Protein AF-A0A838DC98-F1 (afdb_monomer)

Sequence (142 aa):
VEAQLGERVFLIADERDRASELSFYLKEKRVEGPGHPPVYIVESQDILNQFSFWPRYDEFVPAPRNTAAQEGDVYTEEDGVNAFEGRTAMFIQANGKAEPARNIRAAFQSVEPFATIEVRRFGRVIRSYVVHVCKNYRTLPL

Solvent-accessible surface area (backbone atoms only — not comparable to full-atom values): 8731 Å² total; per-residue (Å²): 103,45,87,78,70,78,46,79,66,49,42,33,13,76,39,64,71,55,15,51,51,50,48,68,69,44,86,81,73,57,57,90,50,92,78,33,56,50,30,36,56,62,89,69,93,68,82,81,54,82,72,64,74,43,66,54,74,85,45,65,42,76,54,65,97,78,66,78,78,65,94,79,77,72,95,59,101,66,63,47,44,48,91,40,59,63,39,36,34,39,40,41,34,65,62,85,62,92,66,80,56,67,64,63,59,70,25,20,78,41,78,42,86,72,48,75,50,74,45,64,58,95,88,39,76,80,46,48,32,37,32,27,44,30,36,40,28,41,82,71,85,131

Structure (mmCIF, N/CA/C/O backbone):
data_AF-A0A838DC98-F1
#
_entry.id   AF-A0A838DC98-F1
#
loop_
_atom_site.group_PDB
_atom_site.id
_atom_site.type_symbol
_atom_site.l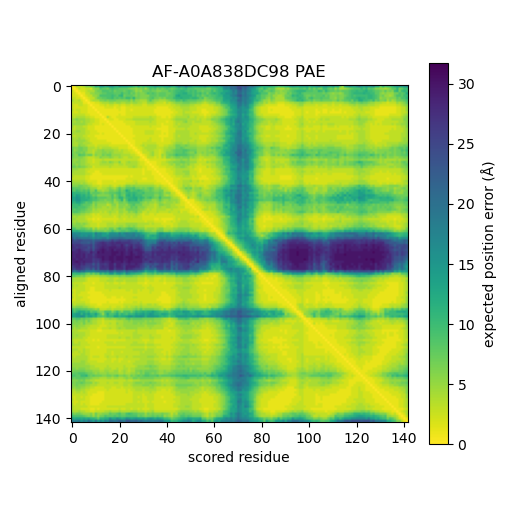abel_atom_id
_atom_site.label_alt_id
_atom_site.label_comp_id
_atom_site.label_asym_id
_atom_site.label_entity_id
_atom_site.label_seq_id
_atom_site.pdbx_PDB_ins_code
_atom_site.Cartn_x
_atom_site.Cartn_y
_atom_site.Cartn_z
_atom_site.occupancy
_atom_site.B_iso_or_equiv
_atom_site.auth_seq_id
_atom_site.auth_comp_id
_atom_site.auth_asym_id
_atom_site.auth_atom_id
_atom_site.pdbx_PDB_model_num
ATOM 1 N N . VAL A 1 1 ? -12.070 2.614 -6.920 1.00 71.69 1 VAL A N 1
ATOM 2 C CA . VAL A 1 1 ? -10.713 3.175 -7.094 1.00 71.69 1 VAL A CA 1
ATOM 3 C C . VAL A 1 1 ? -10.121 2.744 -8.418 1.00 71.69 1 VAL A C 1
ATOM 5 O O . VAL A 1 1 ? -10.097 3.573 -9.305 1.00 71.69 1 VAL A O 1
ATOM 8 N N . GLU A 1 2 ? -9.774 1.469 -8.622 1.00 81.75 2 GLU A N 1
ATOM 9 C CA . GLU A 1 2 ? -9.218 0.995 -9.910 1.00 81.75 2 GLU A CA 1
ATOM 10 C C . GLU A 1 2 ? -10.126 1.325 -11.107 1.00 81.75 2 GLU A C 1
ATOM 12 O O . GLU A 1 2 ? -9.666 1.882 -12.091 1.00 81.75 2 GLU A O 1
ATOM 17 N N . ALA A 1 3 ? -11.444 1.117 -10.992 1.00 80.00 3 ALA A N 1
ATOM 18 C CA . ALA A 1 3 ? -12.400 1.503 -12.041 1.00 80.00 3 ALA A CA 1
ATOM 19 C C . ALA A 1 3 ? -12.466 3.022 -12.316 1.00 80.00 3 ALA A C 1
ATOM 21 O O . ALA A 1 3 ? -12.883 3.426 -13.393 1.00 80.00 3 ALA A O 1
ATOM 22 N N . GLN A 1 4 ? -12.082 3.860 -11.345 1.00 79.62 4 GLN A N 1
ATOM 23 C CA . GLN A 1 4 ? -12.011 5.319 -11.504 1.00 79.62 4 GLN A CA 1
ATOM 24 C C . GLN A 1 4 ? -10.649 5.769 -12.048 1.00 79.62 4 GLN A C 1
ATOM 26 O O . GLN A 1 4 ? -10.591 6.758 -12.766 1.00 79.62 4 GLN A O 1
ATOM 31 N N . LEU A 1 5 ? -9.568 5.065 -11.697 1.00 80.06 5 LEU A N 1
ATOM 32 C CA . LEU A 1 5 ? -8.203 5.377 -12.128 1.00 80.06 5 LEU A CA 1
ATOM 33 C C . LEU A 1 5 ? -7.838 4.726 -13.472 1.00 80.06 5 LEU A C 1
ATOM 35 O O . LEU A 1 5 ? -6.919 5.184 -14.136 1.00 80.06 5 LEU A O 1
ATOM 39 N N . GLY A 1 6 ? -8.542 3.667 -13.881 1.00 83.81 6 GLY A N 1
ATOM 40 C CA . GLY A 1 6 ? -8.241 2.898 -15.093 1.00 83.81 6 GLY A CA 1
ATOM 41 C C . GLY A 1 6 ? -7.012 1.988 -14.975 1.00 83.81 6 GLY A C 1
ATOM 42 O O . GLY A 1 6 ? -6.648 1.332 -15.945 1.00 83.81 6 GLY A O 1
ATOM 43 N N . GLU A 1 7 ? -6.391 1.914 -13.798 1.00 87.00 7 GLU A N 1
ATOM 44 C CA . GLU A 1 7 ? -5.172 1.148 -13.538 1.00 87.00 7 GLU A CA 1
ATOM 45 C C . GLU A 1 7 ? -5.289 0.314 -12.258 1.00 87.00 7 GLU A C 1
ATOM 47 O O . GLU A 1 7 ? -6.135 0.567 -11.392 1.00 87.00 7 GLU A O 1
ATOM 52 N N . ARG A 1 8 ? -4.425 -0.700 -12.147 1.00 89.31 8 ARG A N 1
ATOM 53 C CA . ARG A 1 8 ? -4.318 -1.523 -10.940 1.00 89.31 8 ARG A CA 1
ATOM 54 C C . ARG A 1 8 ? -3.524 -0.799 -9.866 1.00 89.31 8 ARG A C 1
ATOM 56 O O . ARG A 1 8 ? -2.496 -0.198 -10.168 1.00 89.31 8 ARG A O 1
ATOM 63 N N . VAL A 1 9 ? -3.957 -0.943 -8.617 1.00 93.38 9 VAL A N 1
ATOM 64 C CA . VAL A 1 9 ? -3.268 -0.353 -7.462 1.00 93.38 9 VAL A CA 1
ATOM 65 C C . VAL A 1 9 ? -2.697 -1.431 -6.551 1.00 93.38 9 VAL A C 1
ATOM 67 O O . VAL A 1 9 ? -3.337 -2.456 -6.319 1.00 93.38 9 VAL A O 1
ATOM 70 N N . PHE A 1 10 ? -1.513 -1.181 -5.998 1.00 95.31 10 PHE A N 1
ATOM 71 C CA . PHE A 1 10 ? -0.951 -1.997 -4.918 1.00 95.31 10 PHE A CA 1
ATOM 72 C C . PHE A 1 10 ? -1.178 -1.324 -3.558 1.00 95.31 10 PHE A C 1
ATOM 74 O O . PHE A 1 10 ? -1.468 -0.129 -3.481 1.00 95.31 10 PHE A O 1
ATOM 81 N N . LEU A 1 11 ? -1.111 -2.091 -2.468 1.00 96.12 11 LEU A N 1
ATOM 82 C CA . LEU A 1 11 ? -1.489 -1.614 -1.134 1.00 96.12 11 LEU A CA 1
ATOM 83 C C . LEU A 1 11 ? -0.272 -1.483 -0.224 1.00 96.12 11 LEU A C 1
ATOM 85 O O . LEU A 1 11 ? 0.495 -2.431 -0.088 1.00 96.12 11 LEU A O 1
ATOM 89 N N . ILE A 1 12 ? -0.142 -0.347 0.459 1.00 96.19 12 ILE A N 1
ATOM 90 C CA . ILE A 1 12 ? 0.912 -0.099 1.449 1.00 96.19 12 ILE A CA 1
ATOM 91 C C . ILE A 1 12 ? 0.267 0.277 2.784 1.00 96.19 12 ILE A C 1
ATOM 93 O O . ILE A 1 12 ? -0.654 1.094 2.835 1.00 96.19 12 ILE A O 1
ATOM 97 N N . ALA A 1 13 ? 0.770 -0.274 3.884 1.00 94.81 13 ALA A N 1
ATOM 98 C CA . ALA A 1 13 ? 0.411 0.133 5.233 1.00 94.81 13 ALA A CA 1
ATOM 99 C C . ALA A 1 13 ? 1.599 0.783 5.957 1.00 94.81 13 ALA A C 1
ATOM 101 O O . ALA A 1 13 ? 2.731 0.325 5.854 1.00 94.81 13 ALA A O 1
ATOM 102 N N . ASP A 1 14 ? 1.317 1.826 6.742 1.00 92.69 14 ASP A N 1
ATOM 103 C CA . ASP A 1 14 ? 2.285 2.523 7.612 1.00 92.69 14 ASP A CA 1
ATOM 104 C C . ASP A 1 14 ? 3.065 1.645 8.612 1.00 92.69 14 ASP A C 1
ATOM 106 O O . ASP A 1 14 ? 4.084 2.104 9.117 1.00 92.69 14 ASP A O 1
ATOM 110 N N . GLU A 1 15 ? 2.605 0.424 8.913 1.00 89.81 15 GLU A N 1
ATOM 111 C CA . GLU A 1 15 ? 3.252 -0.467 9.877 1.00 89.81 15 GLU A CA 1
ATOM 112 C C . GLU A 1 15 ? 2.897 -1.938 9.629 1.00 89.81 15 GLU A C 1
ATOM 114 O O . GLU A 1 15 ? 1.868 -2.270 9.027 1.00 89.81 15 GLU A O 1
ATOM 119 N N . ARG A 1 16 ? 3.740 -2.830 10.161 1.00 89.62 16 ARG A N 1
ATOM 120 C CA . ARG A 1 16 ? 3.632 -4.289 10.020 1.00 89.62 16 ARG A CA 1
ATOM 121 C C . ARG A 1 16 ? 2.300 -4.850 10.502 1.00 89.62 16 ARG A C 1
ATOM 123 O O . ARG A 1 16 ? 1.699 -5.674 9.813 1.00 89.62 16 ARG A O 1
ATOM 130 N N . ASP A 1 17 ? 1.858 -4.450 11.691 1.00 90.38 17 ASP A N 1
ATOM 131 C CA . ASP A 1 17 ? 0.667 -5.036 12.310 1.00 90.38 17 ASP A CA 1
ATOM 132 C C . ASP A 1 17 ? -0.575 -4.715 11.480 1.00 90.38 17 ASP A C 1
ATOM 134 O O . ASP A 1 17 ? -1.418 -5.587 11.266 1.00 90.38 17 ASP A O 1
ATOM 138 N N . ARG A 1 18 ? -0.631 -3.510 10.900 1.00 91.44 18 ARG A N 1
ATOM 139 C CA . ARG A 1 18 ? -1.702 -3.140 9.980 1.00 91.44 18 ARG A CA 1
ATOM 140 C C . ARG A 1 18 ? -1.566 -3.804 8.614 1.00 91.44 18 ARG A C 1
ATOM 142 O O . ARG A 1 18 ? -2.580 -4.246 8.085 1.00 91.44 18 ARG A O 1
ATOM 149 N N . ALA A 1 19 ? -0.360 -3.932 8.056 1.00 92.62 19 ALA A N 1
ATOM 150 C CA . ALA A 1 19 ? -0.159 -4.711 6.830 1.00 92.62 19 ALA A CA 1
ATOM 151 C C . ALA A 1 19 ? -0.668 -6.152 7.006 1.00 92.62 19 ALA A C 1
ATOM 153 O O . ALA A 1 19 ? -1.398 -6.663 6.158 1.00 92.62 19 ALA A O 1
ATOM 154 N N . SER A 1 20 ? -0.360 -6.769 8.149 1.00 91.06 20 SER A N 1
ATOM 155 C CA . SER A 1 20 ? -0.793 -8.123 8.512 1.00 91.06 20 SER A CA 1
ATOM 156 C C . SER A 1 20 ? -2.307 -8.210 8.713 1.00 91.06 20 SER A C 1
ATOM 158 O O . SER A 1 20 ? -2.950 -9.091 8.145 1.00 91.06 20 SER A O 1
ATOM 160 N N . GLU A 1 21 ? -2.892 -7.282 9.478 1.00 91.88 21 GLU A N 1
ATOM 161 C CA . GLU A 1 21 ? -4.339 -7.196 9.716 1.00 91.88 21 GLU A CA 1
ATOM 162 C C . GLU A 1 21 ? -5.106 -7.059 8.395 1.00 91.88 21 GLU A C 1
ATOM 164 O O . GLU A 1 21 ? -6.004 -7.853 8.107 1.00 91.88 21 GLU A O 1
ATOM 169 N N . LEU A 1 22 ? -4.717 -6.096 7.556 1.00 92.50 22 LEU A N 1
ATOM 170 C CA . LEU A 1 22 ? -5.340 -5.873 6.255 1.00 92.50 22 LEU A CA 1
ATOM 171 C C . LEU A 1 22 ? -5.173 -7.103 5.359 1.00 92.50 22 LEU A C 1
ATOM 173 O O . LEU A 1 22 ? -6.163 -7.595 4.825 1.00 92.50 22 LEU A O 1
ATOM 177 N N . SER A 1 23 ? -3.962 -7.657 5.260 1.00 91.94 23 SER A N 1
ATOM 178 C CA . SER A 1 23 ? -3.681 -8.874 4.485 1.00 91.94 23 SER A CA 1
ATOM 179 C C . SER A 1 23 ? -4.514 -10.073 4.937 1.00 91.94 23 SER A C 1
ATOM 181 O O . SER A 1 23 ? -4.868 -10.929 4.124 1.00 91.94 23 SER A O 1
ATOM 183 N N . PHE A 1 24 ? -4.829 -10.173 6.230 1.00 91.25 24 PHE A N 1
ATOM 184 C CA . PHE A 1 24 ? -5.655 -11.247 6.767 1.00 91.25 24 PHE A CA 1
ATOM 185 C C . PHE A 1 24 ? -7.121 -11.095 6.344 1.00 91.25 24 PHE A C 1
ATOM 187 O O . PHE A 1 24 ? -7.687 -12.056 5.816 1.00 91.25 24 PHE A O 1
ATOM 194 N N . TYR A 1 25 ? -7.697 -9.901 6.527 1.00 90.56 25 TYR A N 1
ATOM 195 C CA . TYR A 1 25 ? -9.125 -9.627 6.314 1.00 90.56 25 TYR A CA 1
ATOM 196 C C . TYR A 1 25 ? -9.509 -9.222 4.883 1.00 90.56 25 TYR A C 1
ATOM 198 O O . TYR A 1 25 ? -10.700 -9.214 4.557 1.00 90.56 25 TYR A O 1
ATOM 206 N N . LEU A 1 26 ? -8.544 -8.898 4.017 1.00 89.75 26 LEU A N 1
ATOM 207 C CA . LEU A 1 26 ? -8.790 -8.654 2.596 1.00 89.75 26 LEU A CA 1
ATOM 208 C C . LEU A 1 26 ? -9.453 -9.888 1.970 1.00 89.75 26 LEU A C 1
ATOM 210 O O . LEU A 1 26 ? -8.870 -10.972 1.937 1.00 89.75 26 LEU A O 1
ATOM 214 N N . LYS A 1 27 ? -10.688 -9.715 1.482 1.00 86.75 27 LYS A N 1
ATOM 215 C CA . LYS A 1 27 ? -11.458 -10.789 0.832 1.00 86.75 27 LYS A CA 1
ATOM 216 C C . LYS A 1 27 ? -10.791 -11.241 -0.464 1.00 86.75 27 LYS A C 1
ATOM 218 O O . LYS A 1 27 ? -10.614 -12.431 -0.688 1.00 86.75 27 LYS A O 1
ATOM 223 N N . GLU A 1 28 ? -10.406 -10.276 -1.291 1.00 87.25 28 GLU A N 1
ATOM 224 C CA . GLU A 1 28 ? -9.702 -10.503 -2.551 1.00 87.25 28 GLU A CA 1
ATOM 225 C C . GLU A 1 28 ? -8.221 -10.185 -2.360 1.00 87.25 28 GLU A C 1
ATOM 227 O O . GLU A 1 28 ? -7.783 -9.050 -2.538 1.00 87.25 28 GLU A O 1
ATOM 232 N N . LYS A 1 29 ? -7.445 -11.192 -1.956 1.00 87.25 29 LYS A N 1
ATOM 233 C CA . LYS A 1 29 ? -5.994 -11.053 -1.803 1.00 87.25 29 LYS A CA 1
ATOM 234 C C . LYS A 1 29 ? -5.352 -11.134 -3.180 1.00 87.25 29 LYS A C 1
ATOM 236 O O . LYS A 1 29 ? -5.398 -12.182 -3.820 1.00 87.25 29 LYS A O 1
ATOM 241 N N . ARG A 1 30 ? -4.764 -10.032 -3.633 1.00 83.31 30 ARG A N 1
ATOM 242 C CA . ARG A 1 30 ? -3.971 -9.980 -4.864 1.00 83.31 30 ARG A CA 1
ATOM 243 C C . ARG A 1 30 ? -2.512 -9.816 -4.474 1.00 83.31 30 ARG A C 1
ATOM 245 O O . ARG A 1 30 ? -2.213 -8.991 -3.622 1.00 83.31 30 ARG A O 1
ATOM 252 N N . VAL A 1 31 ? -1.642 -10.630 -5.060 1.00 89.75 31 VAL A N 1
ATOM 253 C CA . VAL A 1 31 ? -0.192 -10.585 -4.844 1.00 89.75 31 VAL A CA 1
ATOM 254 C C . VAL A 1 31 ? 0.489 -10.303 -6.173 1.00 89.75 31 VAL A C 1
ATOM 256 O O . VAL A 1 31 ? 0.015 -10.746 -7.219 1.00 89.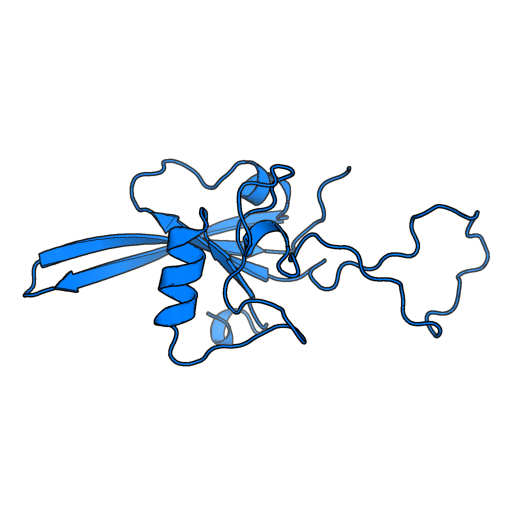75 31 VAL A O 1
ATOM 259 N N . GLU A 1 32 ? 1.586 -9.558 -6.128 1.00 89.62 32 GLU A N 1
ATOM 260 C CA . GLU A 1 32 ? 2.286 -9.071 -7.326 1.00 89.62 32 GLU A CA 1
ATOM 261 C C . GLU A 1 32 ? 3.284 -10.095 -7.888 1.00 89.62 32 GLU A C 1
ATOM 263 O O . GLU A 1 32 ? 3.809 -9.930 -8.984 1.00 89.62 32 GLU A O 1
ATOM 268 N N . GLY A 1 33 ? 3.499 -11.199 -7.170 1.00 87.12 33 GLY A N 1
ATOM 269 C CA . GLY A 1 33 ? 4.342 -12.307 -7.596 1.00 87.12 33 GLY A CA 1
ATOM 270 C C . GLY A 1 33 ? 4.500 -13.364 -6.499 1.00 87.12 33 GLY A C 1
ATOM 271 O O . GLY A 1 33 ? 3.934 -13.221 -5.409 1.00 87.12 33 GLY A O 1
ATOM 272 N N . PRO A 1 34 ? 5.265 -14.436 -6.761 1.00 86.25 34 PRO A N 1
ATOM 273 C CA . PRO A 1 34 ? 5.567 -15.457 -5.764 1.00 86.25 34 PRO A CA 1
ATOM 274 C C . PRO A 1 34 ? 6.200 -14.849 -4.506 1.00 86.25 34 PRO A C 1
ATOM 276 O O . PRO A 1 34 ? 7.169 -14.106 -4.590 1.00 86.25 34 PRO A O 1
ATOM 279 N N . GLY A 1 35 ? 5.644 -15.161 -3.335 1.00 88.00 35 GLY A N 1
ATOM 280 C CA . GLY A 1 35 ? 6.155 -14.676 -2.048 1.00 88.00 35 GLY A CA 1
ATOM 281 C C . GLY A 1 35 ? 5.788 -13.231 -1.692 1.00 88.00 35 GLY A C 1
ATOM 282 O O . GLY A 1 35 ? 5.927 -12.873 -0.524 1.00 88.00 35 GLY A O 1
ATOM 283 N N . HIS A 1 36 ? 5.279 -12.419 -2.628 1.00 91.94 36 HIS A N 1
ATOM 284 C CA . HIS A 1 36 ? 4.856 -11.052 -2.320 1.00 91.94 36 HIS A CA 1
ATOM 285 C C . HIS A 1 36 ? 3.639 -11.033 -1.384 1.00 91.94 36 HIS A C 1
ATOM 287 O O . HIS A 1 36 ? 2.714 -11.840 -1.543 1.00 91.94 36 HIS A O 1
ATOM 293 N N . PRO A 1 37 ? 3.585 -10.081 -0.441 1.00 92.50 37 PRO A N 1
ATOM 294 C CA . PRO A 1 37 ? 2.398 -9.879 0.367 1.00 92.50 37 PRO A CA 1
ATOM 295 C C . PRO A 1 37 ? 1.292 -9.159 -0.412 1.00 92.50 37 PRO A C 1
ATOM 297 O O . PRO A 1 37 ? 1.575 -8.401 -1.337 1.00 92.50 37 PRO A O 1
ATOM 300 N N . PRO A 1 38 ? 0.020 -9.322 -0.012 1.00 93.94 38 PRO A N 1
ATOM 301 C CA . PRO A 1 38 ? -1.072 -8.547 -0.594 1.00 93.94 38 PRO A CA 1
ATOM 302 C C . PRO A 1 38 ? -1.113 -7.096 -0.087 1.00 93.94 38 PRO A C 1
ATOM 304 O O . PRO A 1 38 ? -1.766 -6.250 -0.695 1.00 93.94 38 PRO A O 1
ATOM 307 N N . VAL A 1 39 ? -0.443 -6.804 1.035 1.00 94.62 39 VAL A N 1
ATOM 308 C CA . VAL A 1 39 ? -0.249 -5.450 1.567 1.00 94.62 39 VAL A CA 1
ATOM 309 C C . VAL A 1 39 ? 1.199 -5.306 2.016 1.00 94.62 39 VAL A C 1
ATOM 311 O O . VAL A 1 39 ? 1.654 -6.037 2.895 1.00 94.62 39 VAL A O 1
ATOM 314 N N . TYR A 1 40 ? 1.908 -4.352 1.426 1.00 94.19 40 TYR A N 1
ATOM 315 C CA . TYR A 1 40 ? 3.294 -4.045 1.748 1.00 94.19 40 TYR A CA 1
ATOM 316 C C . TYR A 1 40 ? 3.402 -3.159 2.992 1.00 94.19 40 TYR A C 1
ATOM 318 O O . TYR A 1 40 ? 2.459 -2.461 3.373 1.00 94.19 40 TYR A O 1
ATOM 326 N N . ILE A 1 41 ? 4.576 -3.165 3.614 1.00 92.19 41 ILE A N 1
ATOM 327 C CA . ILE A 1 41 ? 4.971 -2.182 4.629 1.00 92.19 41 ILE A CA 1
ATOM 328 C C . ILE A 1 41 ? 5.732 -1.044 3.958 1.00 92.19 41 ILE A C 1
ATOM 330 O O . ILE A 1 41 ? 6.346 -1.265 2.921 1.00 92.19 41 ILE A O 1
ATOM 334 N N . VAL A 1 42 ? 5.699 0.154 4.542 1.00 91.50 42 VAL A N 1
ATOM 335 C CA . VAL A 1 42 ? 6.523 1.284 4.078 1.00 91.50 42 VAL A CA 1
ATOM 336 C C . VAL A 1 42 ? 8.000 0.886 4.036 1.00 91.50 42 VAL A C 1
ATOM 338 O O . VAL A 1 42 ? 8.489 0.223 4.951 1.00 91.50 42 VAL A O 1
ATOM 341 N N . GLU A 1 43 ? 8.688 1.336 2.989 1.00 87.62 43 GLU A N 1
ATOM 342 C CA . GLU A 1 43 ? 10.136 1.235 2.819 1.00 87.62 43 GLU A CA 1
ATOM 343 C C . GLU A 1 43 ? 10.878 1.648 4.097 1.00 87.62 43 GLU A C 1
ATOM 345 O O . GLU A 1 43 ? 10.679 2.744 4.634 1.00 87.62 43 GLU A O 1
ATOM 350 N N . SER A 1 44 ? 11.734 0.748 4.578 1.00 81.56 44 SER A N 1
ATOM 351 C CA . SER A 1 44 ? 12.602 0.939 5.736 1.00 81.56 44 SER A CA 1
ATOM 352 C C . SER A 1 44 ? 13.881 0.125 5.559 1.00 81.56 44 SER A C 1
ATOM 354 O O . SER A 1 44 ? 13.835 -0.995 5.047 1.00 81.56 44 SER A O 1
ATOM 356 N N . GLN A 1 45 ? 15.003 0.679 6.021 1.00 75.94 45 GLN A N 1
ATOM 357 C CA . GLN A 1 45 ? 16.292 -0.016 6.090 1.00 75.94 45 GLN A CA 1
ATOM 358 C C . GLN A 1 45 ? 16.419 -0.890 7.351 1.00 75.94 45 GLN A C 1
ATOM 360 O O . GLN A 1 45 ? 17.324 -1.717 7.449 1.00 75.94 45 GLN A O 1
ATOM 365 N N . ASP A 1 46 ? 15.505 -0.742 8.314 1.00 79.38 46 ASP A N 1
ATOM 366 C CA . ASP A 1 46 ? 15.569 -1.471 9.576 1.00 79.38 46 ASP A CA 1
ATOM 367 C C . ASP A 1 46 ? 15.044 -2.909 9.431 1.00 79.38 46 ASP A C 1
ATOM 369 O O . ASP A 1 46 ? 13.872 -3.158 9.114 1.00 79.38 46 ASP A O 1
ATOM 373 N N . ILE A 1 47 ? 15.890 -3.885 9.768 1.00 79.12 47 ILE A N 1
ATOM 374 C CA . ILE A 1 47 ? 15.473 -5.282 9.935 1.00 79.12 47 ILE A CA 1
ATOM 375 C C . ILE A 1 47 ? 14.868 -5.434 11.331 1.00 79.12 47 ILE A C 1
ATOM 377 O O . ILE A 1 47 ? 15.564 -5.684 12.313 1.00 79.12 47 ILE A O 1
ATOM 381 N N . LEU A 1 48 ? 13.550 -5.269 11.428 1.00 77.81 48 LEU A N 1
ATOM 382 C CA . LEU A 1 48 ? 12.842 -5.300 12.710 1.00 77.81 48 LEU A CA 1
ATOM 383 C C . LEU A 1 48 ? 12.227 -6.667 13.024 1.00 77.81 48 LEU A C 1
ATOM 385 O O . LEU A 1 48 ? 11.934 -6.955 14.182 1.00 77.81 48 LEU A O 1
ATOM 389 N N . ASN A 1 49 ? 11.934 -7.486 12.008 1.00 74.12 49 ASN A N 1
ATOM 390 C CA . ASN A 1 49 ? 11.235 -8.767 12.163 1.00 74.12 49 ASN A CA 1
ATOM 391 C C . ASN A 1 49 ? 11.222 -9.576 10.850 1.00 74.12 49 ASN A C 1
ATOM 393 O O . ASN A 1 49 ? 11.726 -9.138 9.823 1.00 74.12 49 ASN A O 1
ATOM 397 N N . GLN A 1 50 ? 10.580 -10.749 10.874 1.00 75.38 50 GLN A N 1
ATOM 398 C CA . GLN A 1 50 ? 10.455 -11.651 9.722 1.00 75.38 50 GLN A CA 1
ATOM 399 C C . GLN A 1 50 ? 9.804 -11.034 8.466 1.00 75.38 50 GLN A C 1
ATOM 401 O O . GLN A 1 50 ? 10.030 -11.537 7.371 1.00 75.38 50 GLN A O 1
ATOM 406 N N . PHE A 1 51 ? 9.008 -9.966 8.601 1.00 73.62 51 PHE A N 1
ATOM 407 C CA . PHE A 1 51 ? 8.359 -9.302 7.464 1.00 73.62 51 PHE A CA 1
ATOM 408 C C . PHE A 1 51 ? 9.329 -8.398 6.697 1.00 73.62 51 PHE A C 1
ATOM 410 O O . PHE A 1 51 ? 9.070 -8.095 5.539 1.00 73.62 51 PHE A O 1
ATOM 417 N N . SER A 1 52 ? 10.464 -8.019 7.298 1.00 78.25 52 SER A N 1
ATOM 418 C CA . SER A 1 52 ? 11.542 -7.304 6.601 1.00 78.25 52 SER A CA 1
ATOM 419 C C . SER A 1 52 ? 12.174 -8.139 5.478 1.00 78.25 52 SER A C 1
ATOM 421 O O . SER A 1 52 ? 12.841 -7.582 4.618 1.00 78.25 52 SER A O 1
ATOM 423 N N . PHE A 1 53 ? 11.962 -9.461 5.477 1.00 82.00 53 PHE A N 1
ATOM 424 C CA . PHE A 1 53 ? 12.443 -10.379 4.438 1.00 82.00 53 PHE A CA 1
ATOM 425 C C . PHE A 1 53 ? 11.383 -10.716 3.387 1.00 82.00 53 PHE A C 1
ATOM 427 O O . PHE A 1 53 ? 11.623 -11.554 2.519 1.00 82.00 53 PHE A O 1
ATOM 434 N N . TRP A 1 54 ? 10.185 -10.136 3.485 1.00 84.44 54 TRP A N 1
ATOM 435 C CA . TRP A 1 54 ? 9.203 -10.278 2.420 1.00 84.44 54 TRP A CA 1
ATOM 436 C C . TRP A 1 54 ? 9.638 -9.466 1.199 1.00 84.44 54 TRP A C 1
ATOM 438 O O . TRP A 1 54 ? 10.239 -8.407 1.381 1.00 84.44 54 TRP A O 1
ATOM 448 N N . PRO A 1 55 ? 9.302 -9.924 -0.020 1.00 88.94 55 PRO A N 1
ATOM 449 C CA . PRO A 1 55 ? 9.480 -9.131 -1.228 1.00 88.94 55 PRO A CA 1
ATOM 450 C C . PRO A 1 55 ? 8.901 -7.725 -1.053 1.00 88.94 55 PRO A C 1
ATOM 452 O O . PRO A 1 55 ? 7.746 -7.571 -0.625 1.00 88.94 55 PRO A O 1
ATOM 455 N N . ARG A 1 56 ? 9.707 -6.704 -1.341 1.00 90.88 56 ARG A N 1
ATOM 456 C CA . ARG A 1 56 ? 9.378 -5.295 -1.077 1.00 90.88 56 ARG A CA 1
ATOM 457 C C . ARG A 1 56 ? 9.004 -4.574 -2.367 1.00 90.88 56 ARG A C 1
ATOM 459 O O . ARG A 1 56 ? 9.459 -4.939 -3.440 1.00 90.88 56 ARG A O 1
ATOM 466 N N . TYR A 1 57 ? 8.169 -3.541 -2.283 1.00 92.31 57 TYR A N 1
ATOM 467 C CA . TYR A 1 57 ? 7.823 -2.770 -3.485 1.00 92.31 57 TYR A CA 1
ATOM 468 C C . TYR A 1 57 ? 8.995 -1.899 -3.968 1.00 92.31 57 TYR A C 1
ATOM 470 O O . TYR A 1 57 ? 9.052 -1.536 -5.136 1.00 92.31 57 TYR A O 1
ATOM 478 N N . ASP A 1 58 ? 9.929 -1.560 -3.078 1.00 90.19 58 ASP A N 1
ATOM 479 C CA . ASP A 1 58 ? 11.129 -0.770 -3.362 1.00 90.19 58 ASP A CA 1
ATOM 480 C C . ASP A 1 58 ? 12.331 -1.645 -3.767 1.00 90.19 58 ASP A C 1
ATOM 482 O O . ASP A 1 58 ? 13.438 -1.144 -3.941 1.00 90.19 58 ASP A O 1
ATOM 486 N N . GLU A 1 59 ? 12.141 -2.959 -3.927 1.00 88.06 59 GLU A N 1
ATOM 487 C CA . GLU A 1 59 ? 13.216 -3.855 -4.346 1.00 88.06 59 GLU A CA 1
ATOM 488 C C . GLU A 1 59 ? 13.464 -3.806 -5.858 1.00 88.06 59 GLU A C 1
ATOM 490 O O . GLU A 1 59 ? 12.540 -3.756 -6.674 1.00 88.06 59 GLU A O 1
ATOM 495 N N . PHE A 1 60 ? 14.740 -3.855 -6.231 1.00 86.25 60 PHE A N 1
ATOM 496 C CA . PHE A 1 60 ? 15.168 -4.009 -7.613 1.00 86.25 60 PHE A CA 1
ATOM 497 C C . PHE A 1 60 ? 15.410 -5.490 -7.893 1.00 86.25 60 PHE A C 1
ATOM 499 O O . PHE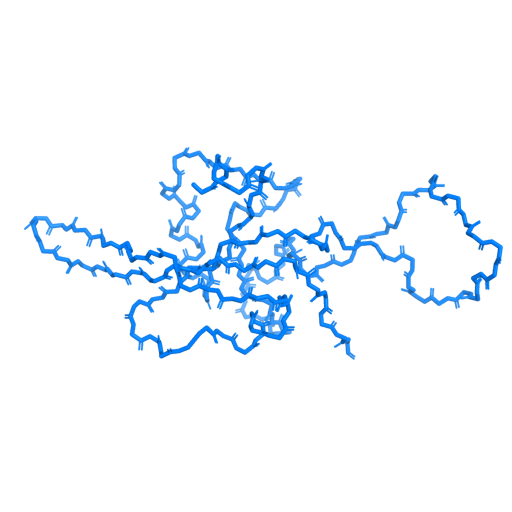 A 1 60 ? 16.125 -6.164 -7.149 1.00 86.25 60 PHE A O 1
ATOM 506 N N . VAL A 1 61 ? 14.817 -5.998 -8.972 1.00 82.56 61 VAL A N 1
ATOM 507 C CA . VAL A 1 61 ? 15.048 -7.364 -9.453 1.00 82.56 61 VAL A CA 1
ATOM 508 C C . VAL A 1 61 ? 15.915 -7.333 -10.710 1.00 82.56 61 VAL A C 1
ATOM 510 O O . VAL A 1 61 ? 15.811 -6.376 -11.478 1.00 82.56 61 VAL A O 1
ATOM 513 N N . PRO A 1 62 ? 16.755 -8.352 -10.968 1.00 80.75 62 PRO A N 1
ATOM 514 C CA . PRO A 1 62 ? 17.572 -8.388 -12.178 1.00 80.75 62 PRO A CA 1
ATOM 515 C C . PRO A 1 62 ? 16.725 -8.236 -13.443 1.00 80.75 62 PRO A C 1
ATOM 517 O O . PRO A 1 62 ? 15.692 -8.904 -13.579 1.00 80.75 62 PRO A O 1
ATOM 520 N N . ALA A 1 63 ? 17.173 -7.397 -14.379 1.00 71.38 63 ALA A N 1
ATOM 521 C CA . ALA A 1 63 ? 16.498 -7.232 -15.657 1.00 71.38 63 ALA A CA 1
ATOM 522 C C . ALA A 1 63 ? 16.361 -8.587 -16.388 1.00 71.38 63 ALA A C 1
ATOM 524 O O . ALA A 1 63 ? 17.285 -9.415 -16.381 1.00 71.38 63 ALA A O 1
ATOM 525 N N . PRO A 1 64 ? 15.216 -8.858 -17.044 1.00 65.62 64 PRO A N 1
ATOM 526 C CA . PRO A 1 64 ? 15.079 -10.037 -17.888 1.00 65.62 64 PRO A CA 1
ATOM 527 C C . PRO A 1 64 ? 16.157 -10.021 -18.977 1.00 65.62 64 PRO A C 1
ATOM 529 O O . PRO A 1 64 ? 16.358 -9.004 -19.627 1.00 65.62 64 PRO A O 1
ATOM 532 N N . ARG A 1 65 ? 16.790 -11.166 -19.264 1.00 59.78 65 ARG A N 1
ATOM 533 C CA . ARG A 1 65 ? 17.917 -11.296 -20.221 1.00 59.78 65 ARG A CA 1
ATOM 534 C C . ARG A 1 65 ? 17.648 -10.821 -21.670 1.00 59.78 65 ARG A C 1
ATOM 536 O O . ARG A 1 65 ? 18.550 -10.898 -22.493 1.00 59.78 65 ARG A O 1
ATOM 543 N N . ASN A 1 66 ? 16.431 -10.369 -21.987 1.00 55.78 66 ASN A N 1
ATOM 544 C CA . ASN A 1 66 ? 15.984 -9.941 -23.317 1.00 55.78 66 ASN A CA 1
ATOM 545 C C . ASN A 1 66 ? 15.694 -8.432 -23.438 1.00 55.78 66 ASN A C 1
ATOM 547 O O . ASN A 1 66 ? 15.205 -8.006 -24.486 1.00 55.78 66 ASN A O 1
ATOM 551 N N . THR A 1 67 ? 15.960 -7.606 -22.423 1.00 55.66 67 THR A N 1
ATOM 552 C CA . THR A 1 67 ? 16.017 -6.151 -22.635 1.00 55.66 67 THR A CA 1
ATOM 553 C C . THR A 1 67 ? 17.253 -5.847 -23.472 1.00 55.66 67 THR A C 1
ATOM 555 O O . THR A 1 67 ? 18.374 -6.095 -23.038 1.00 55.66 67 THR A O 1
ATOM 558 N N . ALA A 1 68 ? 17.045 -5.395 -24.711 1.00 50.25 68 ALA A N 1
ATOM 559 C CA . ALA A 1 68 ? 18.129 -5.000 -25.599 1.00 50.25 68 ALA A CA 1
ATOM 560 C C . ALA A 1 68 ? 18.968 -3.925 -24.898 1.00 50.25 68 ALA A C 1
ATOM 562 O O . ALA A 1 68 ? 18.462 -2.832 -24.645 1.00 50.25 68 ALA A O 1
ATOM 563 N N . ALA A 1 69 ? 20.217 -4.260 -24.568 1.00 48.59 69 ALA A N 1
ATOM 564 C CA . ALA A 1 69 ? 21.192 -3.296 -24.081 1.00 48.59 69 ALA A CA 1
ATOM 565 C C . ALA A 1 69 ? 21.258 -2.145 -25.091 1.00 48.59 69 ALA A C 1
ATOM 567 O O . ALA A 1 69 ? 21.506 -2.378 -26.280 1.00 48.59 69 ALA A O 1
ATOM 568 N N . GLN A 1 70 ? 20.968 -0.923 -24.649 1.00 51.25 70 GLN A N 1
ATOM 569 C CA . GLN A 1 70 ? 21.222 0.243 -25.482 1.00 51.25 70 GLN A CA 1
ATOM 570 C C . GLN A 1 70 ? 22.743 0.416 -25.568 1.00 51.25 70 GLN A C 1
ATOM 572 O O . GLN A 1 70 ? 23.456 0.278 -24.576 1.00 51.25 70 GLN A O 1
ATOM 577 N N . GLU A 1 71 ? 23.259 0.633 -26.779 1.00 40.50 71 GLU A N 1
ATOM 578 C CA . GLU A 1 71 ? 24.692 0.819 -27.016 1.00 40.50 71 GLU A CA 1
ATOM 579 C C . GLU A 1 71 ? 25.199 2.032 -26.217 1.00 40.50 71 GLU A C 1
ATOM 581 O O . GLU A 1 71 ? 24.978 3.177 -26.610 1.00 40.50 71 GLU A O 1
ATOM 586 N N . GLY A 1 72 ? 25.865 1.781 -25.086 1.00 48.78 72 GLY A N 1
ATOM 587 C CA . GLY A 1 72 ? 26.446 2.832 -24.247 1.00 48.78 72 GLY A CA 1
ATOM 588 C C . GLY A 1 72 ? 26.620 2.502 -22.764 1.00 48.78 72 GLY A C 1
ATOM 589 O O . GLY A 1 72 ? 27.356 3.228 -22.097 1.00 48.78 72 GLY A O 1
ATOM 590 N N . ASP A 1 73 ? 26.009 1.431 -22.251 1.00 46.69 73 ASP A N 1
ATOM 591 C CA . ASP A 1 73 ? 26.013 1.169 -20.808 1.00 46.69 73 ASP A CA 1
ATOM 592 C C . ASP A 1 73 ? 27.382 0.692 -20.298 1.00 46.69 73 ASP A C 1
ATOM 594 O O . ASP A 1 73 ? 27.860 -0.420 -20.543 1.00 46.69 73 ASP A O 1
ATOM 598 N N . VAL A 1 74 ? 28.041 1.605 -19.586 1.00 41.28 74 VAL A N 1
ATOM 599 C CA . VAL A 1 74 ? 29.174 1.345 -18.705 1.00 41.28 74 VAL A CA 1
ATOM 600 C C . VAL A 1 74 ? 28.657 0.471 -17.569 1.00 41.28 74 VAL A C 1
ATOM 602 O O . VAL A 1 74 ? 27.757 0.892 -16.861 1.00 41.28 74 VAL A O 1
ATOM 605 N N . TYR A 1 75 ? 29.235 -0.720 -17.401 1.00 42.66 75 TYR A N 1
ATOM 606 C CA . TYR A 1 75 ? 28.945 -1.661 -16.316 1.00 42.66 75 TYR A CA 1
ATOM 607 C C . TYR A 1 75 ? 28.818 -0.958 -14.950 1.00 42.66 75 TYR A C 1
ATOM 609 O O . TYR A 1 75 ? 29.822 -0.680 -14.289 1.00 42.66 75 TYR A O 1
ATOM 617 N N . THR A 1 76 ? 27.589 -0.695 -14.526 1.00 49.91 76 THR A N 1
ATOM 618 C CA . THR A 1 76 ? 27.217 -0.270 -13.177 1.00 49.91 76 THR A CA 1
ATOM 619 C C . THR A 1 76 ? 26.381 -1.383 -12.549 1.00 49.91 76 THR A C 1
ATOM 621 O O . THR A 1 76 ? 25.770 -2.192 -13.241 1.00 49.91 76 THR A O 1
ATOM 624 N N . GLU A 1 77 ? 26.338 -1.461 -11.220 1.00 47.62 77 GLU A N 1
ATOM 625 C CA . GLU A 1 77 ? 25.467 -2.383 -10.465 1.00 47.62 77 GLU A CA 1
ATOM 626 C C . GLU A 1 77 ? 23.949 -2.078 -10.667 1.00 47.62 77 GLU A C 1
ATOM 628 O O . GLU A 1 77 ? 23.116 -2.499 -9.869 1.00 47.62 77 GLU A O 1
ATOM 633 N N . GLU A 1 78 ? 23.588 -1.349 -11.735 1.00 51.56 78 GLU A N 1
ATOM 634 C CA . GLU A 1 78 ? 22.298 -0.707 -12.032 1.00 51.56 78 GLU A CA 1
ATOM 635 C C . GLU A 1 78 ? 21.377 -1.518 -12.963 1.00 51.56 78 GLU A C 1
ATOM 637 O O . GLU A 1 78 ? 20.292 -1.050 -13.297 1.00 51.56 78 GLU A O 1
ATOM 642 N N . ASP A 1 79 ? 21.716 -2.757 -13.332 1.00 64.38 79 ASP A N 1
ATOM 643 C CA . ASP A 1 79 ? 20.878 -3.604 -14.211 1.00 64.38 79 ASP A CA 1
ATOM 644 C C . ASP A 1 79 ? 19.584 -4.133 -13.536 1.00 64.38 79 ASP A C 1
ATOM 646 O O . ASP A 1 79 ? 18.960 -5.106 -13.979 1.00 64.38 79 ASP A O 1
ATOM 650 N N . GLY A 1 80 ? 19.182 -3.534 -12.416 1.00 70.94 80 GLY A N 1
ATOM 651 C CA . GLY A 1 80 ? 17.957 -3.851 -11.700 1.00 70.94 80 GLY A CA 1
ATOM 652 C C . GLY A 1 80 ? 16.766 -3.062 -12.239 1.00 70.94 80 GLY A C 1
ATOM 653 O O . GLY A 1 80 ? 16.847 -1.859 -12.461 1.00 70.94 80 GLY A O 1
ATOM 654 N N . VAL A 1 81 ? 15.613 -3.713 -12.375 1.00 82.56 81 VAL A N 1
ATOM 655 C CA . VAL A 1 81 ? 14.336 -3.048 -12.657 1.00 82.56 81 VAL A CA 1
ATOM 656 C C . VAL A 1 81 ? 13.465 -3.123 -11.411 1.00 82.56 81 VAL A C 1
ATOM 658 O O . VAL A 1 81 ? 13.309 -4.190 -10.816 1.00 82.56 81 VAL A O 1
ATOM 661 N N . ASN A 1 82 ? 12.861 -2.002 -11.021 1.00 89.44 82 ASN A N 1
ATOM 662 C CA . ASN A 1 82 ? 11.822 -1.996 -10.000 1.00 89.44 82 ASN A CA 1
ATOM 663 C C . ASN A 1 82 ? 10.455 -2.250 -10.666 1.00 89.44 82 ASN A C 1
ATOM 665 O O . ASN A 1 82 ? 10.001 -1.474 -11.506 1.00 89.44 82 ASN A O 1
ATOM 669 N N . ALA A 1 83 ? 9.781 -3.342 -10.290 1.00 89.88 83 ALA A N 1
ATOM 670 C CA . ALA A 1 83 ? 8.491 -3.741 -10.873 1.00 89.88 83 ALA A CA 1
ATOM 671 C C . ALA A 1 83 ? 7.314 -2.809 -10.501 1.00 89.88 83 ALA A C 1
ATOM 673 O O . ALA A 1 83 ? 6.198 -2.965 -11.013 1.00 89.88 83 ALA A O 1
ATOM 674 N N . PHE A 1 84 ? 7.548 -1.874 -9.582 1.00 93.56 84 PHE A N 1
ATOM 675 C CA . PHE A 1 84 ? 6.585 -0.910 -9.072 1.00 93.56 84 PHE A CA 1
ATO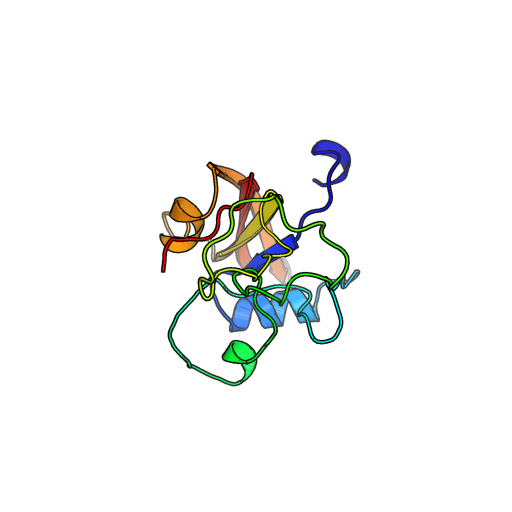M 676 C C . PHE A 1 84 ? 6.792 0.511 -9.584 1.00 93.56 84 PHE A C 1
ATOM 678 O O . PHE A 1 84 ? 5.877 1.324 -9.437 1.00 93.56 84 PHE A O 1
ATOM 685 N N . GLU A 1 85 ? 7.933 0.803 -10.212 1.00 93.56 85 GLU A N 1
ATOM 686 C CA . GLU A 1 85 ? 8.225 2.109 -10.805 1.00 93.56 85 GLU A CA 1
ATOM 687 C C . GLU A 1 85 ? 7.082 2.532 -11.742 1.00 93.56 85 GLU A C 1
ATOM 689 O O . GLU A 1 85 ? 6.572 1.745 -12.546 1.00 93.56 85 GLU A O 1
ATOM 694 N N . GLY A 1 86 ? 6.616 3.771 -11.600 1.00 94.12 86 GLY A N 1
ATOM 695 C CA . GLY A 1 86 ? 5.517 4.305 -12.402 1.00 94.12 86 GLY A CA 1
ATOM 696 C C . GLY A 1 86 ? 4.104 3.981 -11.905 1.00 94.12 86 GLY A C 1
ATOM 697 O O . GLY A 1 86 ? 3.143 4.609 -12.350 1.00 94.12 86 GLY A O 1
ATOM 698 N N . ARG A 1 87 ? 3.933 3.027 -10.980 1.00 95.25 87 ARG A N 1
ATOM 699 C CA . ARG A 1 87 ? 2.604 2.544 -10.565 1.00 95.25 87 ARG A CA 1
ATOM 700 C C . ARG A 1 87 ? 1.966 3.406 -9.478 1.00 95.25 87 ARG A C 1
ATOM 702 O O . ARG A 1 87 ? 2.635 4.115 -8.726 1.00 95.25 87 ARG A O 1
ATOM 709 N N . THR A 1 88 ? 0.648 3.280 -9.351 1.00 96.75 88 THR A N 1
ATOM 710 C CA . THR A 1 88 ? -0.136 3.885 -8.268 1.00 96.75 88 THR A CA 1
ATOM 711 C C . THR A 1 88 ? -0.329 2.913 -7.104 1.00 96.75 88 THR A C 1
ATOM 713 O O . THR A 1 88 ? -0.640 1.735 -7.295 1.00 96.75 88 THR A O 1
ATOM 716 N N . ALA A 1 89 ? -0.213 3.431 -5.883 1.00 96.94 89 ALA A N 1
ATOM 717 C CA . ALA A 1 89 ? -0.488 2.714 -4.646 1.00 96.94 89 ALA A CA 1
ATOM 718 C C . ALA A 1 89 ? -1.654 3.335 -3.869 1.00 96.94 89 ALA A C 1
ATOM 720 O O . ALA A 1 89 ? -1.960 4.523 -3.996 1.00 96.94 89 ALA A O 1
ATOM 721 N N . MET A 1 90 ? -2.267 2.541 -2.992 1.00 95.88 90 MET A N 1
ATOM 722 C CA . MET A 1 90 ? -3.088 3.054 -1.900 1.00 95.88 90 MET A CA 1
ATOM 723 C C . MET A 1 90 ? -2.347 2.899 -0.578 1.00 95.88 90 MET A C 1
ATOM 725 O O . MET A 1 90 ? -2.031 1.785 -0.157 1.00 95.88 90 MET A O 1
ATOM 729 N N . PHE A 1 91 ? -2.115 4.023 0.092 1.00 96.75 91 PHE A N 1
ATOM 730 C CA . PHE A 1 91 ? -1.467 4.063 1.394 1.00 96.75 91 PHE A CA 1
ATOM 731 C C . PHE A 1 91 ? -2.497 4.166 2.518 1.00 96.75 91 PHE A C 1
ATOM 733 O O . PHE A 1 91 ? -3.299 5.101 2.564 1.00 96.75 91 PHE A O 1
ATOM 740 N N . ILE A 1 92 ? -2.463 3.205 3.438 1.00 95.62 92 ILE A N 1
ATOM 741 C CA . ILE A 1 92 ? -3.426 3.060 4.529 1.00 95.62 92 ILE A CA 1
ATOM 742 C C . ILE A 1 92 ? -2.702 3.257 5.859 1.00 95.62 92 ILE A C 1
ATOM 744 O O . ILE A 1 92 ? -1.820 2.471 6.220 1.00 95.62 92 ILE A O 1
ATOM 748 N N . GLN A 1 93 ? -3.113 4.268 6.622 1.00 94.94 93 GLN A N 1
ATOM 749 C CA . GLN A 1 93 ? -2.538 4.614 7.925 1.00 94.94 93 GLN A CA 1
ATOM 750 C C . GLN A 1 93 ? -3.594 4.736 9.020 1.00 94.94 93 GLN A C 1
ATOM 752 O O . GLN A 1 93 ? -4.777 4.925 8.735 1.00 94.94 93 GLN A O 1
ATOM 757 N N . ALA A 1 94 ? -3.178 4.618 10.281 1.00 93.06 94 ALA A N 1
ATOM 758 C CA . ALA A 1 94 ? -4.073 4.844 11.411 1.00 93.06 94 ALA A CA 1
ATOM 759 C C . ALA A 1 94 ? -4.563 6.301 11.418 1.00 93.06 94 ALA A C 1
ATOM 761 O O . ALA A 1 94 ? -3.781 7.237 11.238 1.00 93.06 94 ALA A O 1
ATOM 762 N N . ASN A 1 95 ? -5.865 6.491 11.634 1.00 86.31 95 ASN A N 1
ATOM 763 C CA . ASN A 1 95 ? -6.433 7.821 11.797 1.00 86.31 95 ASN A CA 1
ATOM 764 C C . ASN A 1 95 ? -5.921 8.422 13.116 1.00 86.31 95 ASN A C 1
ATOM 766 O O . ASN A 1 95 ? -6.111 7.831 14.178 1.00 86.31 95 ASN A O 1
ATOM 770 N N . GLY A 1 96 ? -5.215 9.550 13.035 1.00 80.19 96 GLY A N 1
ATOM 771 C CA . GLY A 1 96 ? -4.489 10.157 14.158 1.00 80.19 96 GLY A CA 1
ATOM 772 C C . GLY A 1 96 ? -3.045 10.547 13.832 1.00 80.19 96 GLY A C 1
ATOM 773 O O . GLY A 1 96 ? -2.455 11.349 14.552 1.00 80.19 96 GLY A O 1
ATOM 774 N N . LYS A 1 97 ? -2.482 10.044 12.727 1.00 77.56 97 LYS A N 1
ATOM 775 C CA . LYS A 1 97 ? -1.245 10.589 12.152 1.00 77.56 97 LYS A CA 1
ATOM 776 C C . LYS A 1 97 ? -1.577 11.805 11.285 1.00 77.56 97 LYS A C 1
ATOM 778 O O . LYS A 1 97 ? -2.459 11.729 10.434 1.00 77.56 97 LYS A O 1
ATOM 783 N N . ALA A 1 98 ? -0.886 12.921 11.528 1.00 72.62 98 ALA A N 1
ATOM 784 C CA . ALA A 1 98 ? -1.168 14.196 10.864 1.00 72.62 98 ALA A CA 1
ATOM 785 C C . ALA A 1 98 ? -0.835 14.176 9.364 1.00 72.62 98 ALA A C 1
ATOM 787 O O . ALA A 1 98 ? -1.556 14.768 8.568 1.00 72.62 98 ALA A O 1
ATOM 788 N N . GLU A 1 99 ? 0.235 13.479 8.976 1.00 87.25 99 GLU A N 1
ATOM 789 C CA . GLU A 1 99 ? 0.699 13.413 7.591 1.00 87.25 99 GLU A CA 1
ATOM 790 C C . GLU A 1 99 ? 1.160 11.995 7.231 1.00 87.25 99 GLU A C 1
ATOM 792 O O . GLU A 1 99 ? 1.644 11.268 8.106 1.00 87.25 99 GLU A O 1
ATOM 797 N N . PRO A 1 100 ? 1.068 11.593 5.948 1.00 90.81 100 PRO A N 1
ATOM 798 C CA . PRO A 1 100 ? 1.708 10.377 5.463 1.00 90.81 100 PRO A CA 1
ATOM 799 C C . PRO A 1 100 ? 3.208 10.335 5.780 1.00 90.81 100 PRO A C 1
ATOM 801 O O . PRO A 1 100 ? 3.890 11.369 5.817 1.00 90.81 100 PRO A O 1
ATOM 804 N N . ALA A 1 101 ? 3.727 9.118 5.972 1.00 88.25 101 ALA A N 1
ATOM 805 C CA . ALA A 1 101 ? 5.139 8.878 6.256 1.00 88.25 101 ALA A CA 1
ATOM 806 C C . ALA A 1 101 ? 6.044 9.598 5.241 1.00 88.25 101 ALA A C 1
ATOM 808 O O . ALA A 1 101 ? 5.717 9.683 4.056 1.00 88.25 101 ALA A O 1
ATOM 809 N N . ARG A 1 102 ? 7.191 10.115 5.702 1.00 90.12 102 ARG A N 1
ATOM 810 C CA . ARG A 1 102 ? 8.119 10.888 4.858 1.00 90.12 102 ARG A CA 1
ATOM 811 C C . ARG A 1 102 ? 8.515 10.122 3.594 1.00 90.12 102 ARG A C 1
ATOM 813 O O . ARG A 1 102 ? 8.477 10.708 2.520 1.00 90.12 102 ARG A O 1
ATOM 820 N N . ASN A 1 103 ? 8.804 8.828 3.721 1.00 90.38 103 ASN A N 1
ATOM 821 C CA . ASN A 1 103 ? 9.2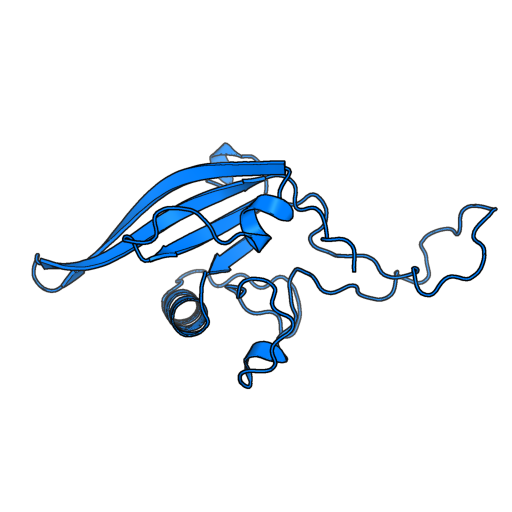02 7.975 2.599 1.00 90.38 103 ASN A CA 1
ATOM 822 C C . ASN A 1 103 ? 8.084 7.887 1.550 1.00 90.38 103 ASN A C 1
ATOM 824 O O . ASN A 1 103 ? 8.343 8.064 0.370 1.00 90.38 103 ASN A O 1
ATOM 828 N N . ILE A 1 104 ? 6.820 7.763 1.974 1.00 95.00 104 ILE A N 1
ATOM 829 C CA . ILE A 1 104 ? 5.663 7.774 1.061 1.00 95.00 104 ILE A CA 1
ATOM 830 C C . ILE A 1 104 ? 5.516 9.118 0.346 1.00 95.00 104 ILE A C 1
ATOM 832 O O . ILE A 1 104 ? 5.198 9.155 -0.835 1.00 95.00 104 ILE A O 1
ATOM 836 N N . ARG A 1 105 ? 5.755 10.239 1.029 1.00 94.44 105 ARG A N 1
ATOM 837 C CA . ARG A 1 105 ? 5.680 11.560 0.383 1.00 94.44 105 ARG A CA 1
ATOM 838 C C . ARG A 1 105 ? 6.832 11.827 -0.578 1.00 94.44 105 ARG A C 1
ATOM 840 O O . ARG A 1 105 ? 6.644 12.569 -1.531 1.00 94.44 105 ARG A O 1
ATOM 847 N N . ALA A 1 106 ? 8.006 11.267 -0.306 1.00 93.25 106 ALA A N 1
ATOM 848 C CA . ALA A 1 106 ? 9.189 11.442 -1.139 1.00 93.25 106 ALA A CA 1
ATOM 849 C C . ALA A 1 106 ? 9.187 10.507 -2.360 1.00 93.25 106 ALA A C 1
ATOM 851 O O . ALA A 1 106 ? 9.634 10.910 -3.428 1.00 93.25 106 ALA A O 1
ATOM 852 N N . ALA A 1 107 ? 8.661 9.289 -2.208 1.00 94.44 107 ALA A N 1
ATOM 853 C CA . ALA A 1 107 ? 8.729 8.237 -3.219 1.00 94.44 107 ALA A CA 1
ATOM 854 C C . ALA A 1 107 ? 7.549 8.231 -4.206 1.00 94.44 107 ALA A C 1
ATOM 856 O O . ALA A 1 107 ? 7.441 7.341 -5.037 1.00 94.44 107 ALA A O 1
ATOM 857 N N . PHE A 1 108 ? 6.619 9.181 -4.120 1.00 96.31 108 PHE A N 1
ATOM 858 C CA . PHE A 1 108 ? 5.486 9.274 -5.043 1.00 96.31 108 PHE A CA 1
ATOM 859 C C . PHE A 1 108 ? 5.355 10.693 -5.576 1.00 96.31 108 PHE A C 1
ATOM 861 O O . PHE A 1 108 ? 5.565 11.664 -4.850 1.00 96.31 108 PHE A O 1
ATOM 868 N N . GLN A 1 109 ? 4.959 10.825 -6.842 1.00 96.56 109 GLN A N 1
ATOM 869 C CA . GLN A 1 109 ? 4.751 12.137 -7.454 1.00 96.56 109 GLN A CA 1
ATOM 870 C C . GLN A 1 109 ? 3.635 12.936 -6.767 1.00 96.56 109 GLN A C 1
ATOM 872 O O . GLN A 1 109 ? 3.747 14.155 -6.641 1.00 96.56 109 GLN A O 1
ATOM 877 N N . SER A 1 110 ? 2.546 12.277 -6.361 1.00 95.88 110 SER A N 1
ATOM 878 C CA . SER A 1 110 ? 1.500 12.905 -5.551 1.00 95.88 110 SER A CA 1
ATOM 879 C C . SER A 1 110 ? 0.945 11.943 -4.509 1.00 95.88 110 SER A C 1
ATOM 881 O O . SER A 1 110 ? 0.885 10.733 -4.728 1.00 95.88 110 SER A O 1
ATOM 883 N N . VAL A 1 111 ? 0.542 12.496 -3.363 1.00 96.81 111 VAL A N 1
ATOM 884 C CA . VAL A 1 111 ? -0.105 11.767 -2.268 1.00 96.81 111 VAL A CA 1
ATOM 885 C C . VAL A 1 111 ? -1.337 12.554 -1.846 1.00 96.81 111 VAL A C 1
ATOM 887 O O . VAL A 1 111 ? -1.228 13.608 -1.223 1.00 96.81 111 VAL A O 1
ATOM 890 N N . GLU A 1 112 ? -2.513 12.053 -2.208 1.00 95.12 112 GLU A N 1
ATOM 891 C CA . GLU A 1 112 ? -3.789 12.754 -2.041 1.00 95.12 112 GLU A CA 1
ATOM 892 C C . GLU A 1 112 ? -4.704 11.977 -1.082 1.00 95.12 112 GLU A C 1
ATOM 894 O O . GLU A 1 112 ? -4.795 10.750 -1.191 1.00 95.12 112 GLU A O 1
ATOM 899 N N . PRO A 1 113 ? -5.400 12.644 -0.142 1.00 93.94 113 PRO A N 1
ATOM 900 C CA . PRO A 1 113 ? -6.387 11.979 0.700 1.00 93.94 113 PRO A CA 1
ATOM 901 C C . PRO A 1 113 ? -7.530 11.438 -0.163 1.00 93.94 113 PRO A C 1
ATOM 903 O O . PRO A 1 113 ? -8.019 12.112 -1.067 1.00 93.94 113 PRO A O 1
ATOM 906 N N . PHE A 1 114 ? -7.970 10.218 0.133 1.00 94.00 114 PHE A N 1
ATOM 907 C CA . PHE A 1 114 ? -8.987 9.527 -0.655 1.00 94.00 114 PHE A CA 1
ATOM 908 C C . PHE A 1 114 ? -10.230 9.183 0.156 1.00 94.00 114 PHE A C 1
ATOM 910 O O . PHE A 1 114 ? -11.349 9.468 -0.263 1.00 94.00 114 PHE A O 1
ATOM 917 N N . ALA A 1 115 ? -10.042 8.542 1.309 1.00 93.81 115 ALA A N 1
ATOM 918 C CA . ALA A 1 115 ? -11.149 8.066 2.125 1.00 93.81 115 ALA A CA 1
ATOM 919 C C . ALA A 1 115 ? -10.732 7.830 3.576 1.00 93.81 115 ALA A C 1
ATOM 921 O O . ALA A 1 115 ? -9.554 7.651 3.885 1.00 93.81 115 ALA A O 1
ATOM 922 N N . THR A 1 116 ? -11.735 7.726 4.443 1.00 94.56 116 THR A N 1
ATOM 923 C CA . THR A 1 116 ? -11.589 7.206 5.802 1.00 94.56 116 THR A CA 1
ATOM 924 C C . THR A 1 116 ? -12.385 5.913 5.916 1.00 94.56 116 THR A C 1
ATOM 926 O O . THR A 1 116 ? -13.550 5.856 5.527 1.00 94.56 116 THR A O 1
ATOM 929 N N . ILE A 1 117 ? -11.759 4.870 6.453 1.00 92.25 117 ILE A N 1
ATOM 930 C CA . ILE A 1 117 ? -12.388 3.580 6.732 1.00 92.25 117 ILE A CA 1
ATOM 931 C C . ILE A 1 117 ? -12.602 3.480 8.238 1.00 92.25 117 ILE A C 1
ATOM 933 O O . ILE A 1 117 ? -11.660 3.621 9.012 1.00 92.25 117 ILE A O 1
ATOM 937 N N . GLU A 1 118 ? -13.828 3.194 8.663 1.00 94.44 118 GLU A N 1
ATOM 938 C CA . GLU A 1 118 ? -14.140 2.907 10.062 1.00 94.44 118 GLU A CA 1
ATOM 939 C C . GLU A 1 118 ? -14.433 1.423 10.253 1.00 94.44 118 GLU A C 1
ATOM 941 O O . GLU A 1 118 ? -15.321 0.856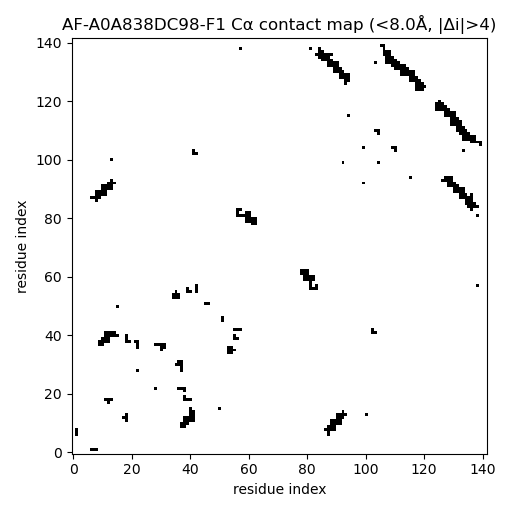 9.616 1.00 94.44 118 GLU A O 1
ATOM 946 N N . VAL A 1 119 ? -13.727 0.800 11.192 1.00 90.50 119 VAL A N 1
ATOM 947 C CA . VAL A 1 119 ? -14.039 -0.551 11.653 1.00 90.50 119 VAL A CA 1
ATOM 948 C C . VAL A 1 119 ? -14.925 -0.428 12.880 1.00 90.50 119 VAL A C 1
ATOM 950 O O . VAL A 1 119 ? -14.528 0.149 13.897 1.00 90.50 119 VAL A O 1
ATOM 953 N N . ARG A 1 120 ? -16.138 -0.976 12.793 1.00 93.56 120 ARG A N 1
ATOM 954 C CA . ARG A 1 120 ? -17.139 -0.913 13.861 1.00 93.56 120 ARG A CA 1
ATOM 955 C C . ARG A 1 120 ? -17.404 -2.288 14.462 1.00 93.56 120 ARG A C 1
ATOM 957 O O . ARG A 1 120 ? -17.514 -3.278 13.747 1.00 93.56 120 ARG A O 1
ATOM 964 N N . ARG A 1 121 ? -17.576 -2.333 15.783 1.00 92.94 121 ARG A N 1
ATOM 965 C CA . ARG A 1 121 ? -18.033 -3.510 16.532 1.00 92.94 121 ARG A CA 1
ATOM 966 C C . ARG A 1 121 ? -19.153 -3.084 17.474 1.00 92.94 121 ARG A C 1
ATOM 968 O O . ARG A 1 121 ? -18.983 -2.150 18.251 1.00 92.94 121 ARG A O 1
ATOM 975 N N . PHE A 1 122 ? -20.308 -3.746 17.379 1.00 95.44 122 PHE A N 1
ATOM 976 C CA . PHE A 1 122 ? -21.518 -3.400 18.144 1.00 95.44 122 PHE A CA 1
ATOM 977 C C . PHE A 1 122 ? -21.896 -1.908 18.039 1.00 95.44 122 PHE A C 1
ATOM 979 O O . PHE A 1 122 ? -22.177 -1.246 19.034 1.00 95.44 122 PHE A O 1
ATOM 986 N N . GLY A 1 123 ? -21.825 -1.348 16.826 1.00 93.44 123 GLY A N 1
ATOM 987 C CA . GLY A 1 123 ? -22.140 0.060 16.550 1.00 93.44 123 GLY A CA 1
ATOM 988 C C . GLY A 1 123 ? -21.057 1.073 16.947 1.00 93.44 123 GLY A C 1
ATOM 989 O O . GLY A 1 123 ? -21.098 2.206 16.468 1.00 93.44 123 GLY A O 1
ATOM 990 N N . ARG A 1 124 ? -20.055 0.678 17.745 1.00 95.62 124 ARG A N 1
ATOM 991 C CA . ARG A 1 124 ? -18.937 1.538 18.164 1.00 95.62 124 ARG A CA 1
ATOM 992 C C . ARG A 1 124 ? -17.764 1.426 17.197 1.00 95.62 124 ARG A C 1
ATOM 994 O O . ARG A 1 124 ? -17.408 0.320 16.796 1.00 95.62 124 ARG A O 1
ATOM 1001 N N . VAL A 1 125 ? -17.150 2.555 16.851 1.00 94.31 125 VAL A N 1
ATOM 1002 C CA . VAL A 1 125 ? -15.895 2.581 16.087 1.00 94.31 125 VAL A CA 1
ATOM 1003 C C . VAL A 1 125 ? -14.780 2.064 16.990 1.00 94.31 125 VAL A C 1
ATOM 1005 O O . VAL A 1 125 ? -14.541 2.619 18.058 1.00 94.31 125 VAL A O 1
ATOM 1008 N N . ILE A 1 126 ? -14.134 0.975 16.580 1.00 94.06 126 ILE A N 1
ATOM 1009 C CA . ILE A 1 126 ? -12.999 0.386 17.301 1.00 94.06 126 ILE A CA 1
ATOM 1010 C C . ILE A 1 126 ? -11.663 0.742 16.653 1.00 94.06 126 ILE A C 1
ATOM 1012 O O . ILE A 1 126 ? -10.643 0.728 17.335 1.00 94.06 126 ILE A O 1
ATOM 1016 N N . ARG A 1 127 ? -11.664 1.047 15.349 1.00 91.19 127 ARG A N 1
ATOM 1017 C CA . ARG A 1 127 ? -10.499 1.510 14.585 1.00 91.19 127 ARG A CA 1
ATOM 1018 C C . ARG A 1 127 ? -10.958 2.447 13.478 1.00 91.19 127 ARG A C 1
ATOM 1020 O O . ARG A 1 127 ? -12.058 2.293 12.949 1.00 91.19 127 ARG A O 1
ATOM 1027 N N . SER A 1 128 ? -10.102 3.387 13.109 1.00 93.75 128 SER A N 1
ATOM 1028 C CA . SER A 1 128 ? -10.298 4.238 11.944 1.00 93.75 128 SER A CA 1
ATOM 1029 C C . SER A 1 128 ? -8.980 4.340 11.185 1.00 93.75 128 SER A C 1
ATOM 1031 O O . SER A 1 128 ? -7.918 4.463 11.797 1.00 93.75 128 SER A O 1
ATOM 1033 N N . TYR A 1 129 ? -9.049 4.257 9.862 1.00 94.62 129 TYR A N 1
ATOM 1034 C CA . TYR A 1 129 ? -7.903 4.348 8.970 1.00 94.62 129 TYR A CA 1
ATOM 1035 C C . TYR A 1 129 ? -8.131 5.455 7.954 1.00 94.62 129 TYR A C 1
ATOM 1037 O O . TYR A 1 129 ? -9.236 5.592 7.435 1.00 94.62 129 TYR A O 1
ATOM 1045 N N . VAL A 1 130 ? -7.080 6.202 7.637 1.00 95.31 130 VAL A N 1
ATOM 1046 C CA . VAL A 1 130 ? -7.085 7.169 6.538 1.00 95.31 130 VAL A CA 1
ATOM 1047 C C . VAL A 1 130 ? -6.345 6.561 5.361 1.00 95.31 130 VAL A C 1
ATOM 1049 O O . VAL A 1 130 ? -5.283 5.950 5.511 1.00 95.31 130 VAL A O 1
ATOM 1052 N N . VAL A 1 131 ? -6.927 6.734 4.187 1.00 95.62 131 VAL A N 1
ATOM 1053 C CA . VAL A 1 131 ? -6.472 6.159 2.9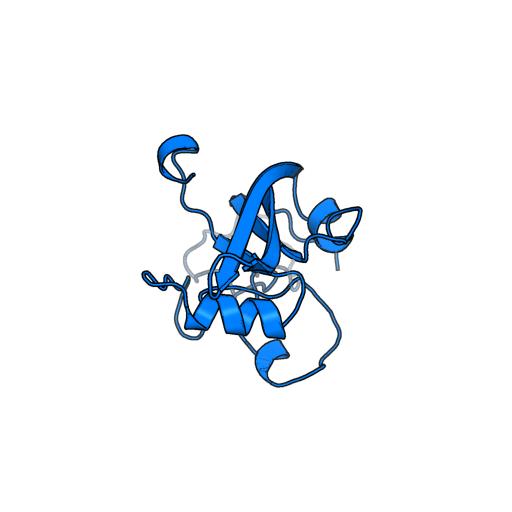34 1.00 95.62 131 VAL A CA 1
ATOM 1054 C C . VAL A 1 131 ? -6.074 7.280 1.990 1.00 95.62 131 VAL A C 1
ATOM 1056 O O . VAL A 1 131 ? -6.835 8.229 1.802 1.00 95.62 131 VAL A O 1
ATOM 1059 N N . HIS A 1 132 ? -4.898 7.148 1.387 1.00 96.56 132 HIS A N 1
ATOM 1060 C CA . HIS A 1 132 ? -4.355 8.082 0.406 1.00 96.56 132 HIS A CA 1
ATOM 1061 C C . HIS A 1 132 ? -4.143 7.364 -0.927 1.00 96.56 132 HIS A C 1
ATOM 1063 O O . HIS A 1 132 ? -3.775 6.188 -0.934 1.00 96.56 132 HIS A O 1
ATOM 1069 N N . VAL A 1 133 ? -4.356 8.063 -2.043 1.00 96.62 133 VAL A N 1
ATOM 1070 C CA . VAL A 1 133 ? -3.875 7.624 -3.360 1.00 96.62 133 VAL A CA 1
ATOM 1071 C C . VAL A 1 133 ? -2.486 8.212 -3.570 1.00 96.62 133 VAL A C 1
ATOM 1073 O O . VAL A 1 133 ? -2.309 9.428 -3.506 1.00 96.62 133 VAL A O 1
ATOM 1076 N N . CYS A 1 134 ? -1.517 7.339 -3.817 1.00 97.06 134 CYS A N 1
ATOM 1077 C CA . CYS A 1 134 ? -0.121 7.674 -4.054 1.00 97.06 134 CYS A CA 1
ATOM 1078 C C . CYS A 1 134 ? 0.193 7.386 -5.525 1.00 97.06 134 CYS A C 1
ATOM 1080 O O . CYS A 1 134 ? 0.232 6.222 -5.919 1.00 97.06 134 CYS A O 1
ATOM 1082 N N . LYS A 1 135 ? 0.348 8.420 -6.354 1.00 96.69 135 LYS A N 1
ATOM 1083 C CA . LYS A 1 135 ? 0.491 8.267 -7.812 1.00 96.69 135 LYS A CA 1
ATOM 1084 C C . LYS A 1 135 ? 1.946 8.283 -8.246 1.00 96.69 135 LYS A C 1
ATOM 1086 O O . LYS A 1 135 ? 2.726 9.073 -7.712 1.00 96.69 135 LYS A O 1
ATOM 1091 N N . ASN A 1 136 ? 2.242 7.493 -9.279 1.00 95.12 136 ASN A N 1
ATOM 1092 C CA . ASN A 1 136 ? 3.535 7.436 -9.958 1.00 95.12 136 ASN A CA 1
ATOM 1093 C C . ASN A 1 136 ? 4.688 7.238 -8.962 1.00 95.12 136 ASN A C 1
ATOM 1095 O O . ASN A 1 136 ? 5.379 8.200 -8.609 1.00 95.12 136 ASN A O 1
ATOM 1099 N N . TYR A 1 137 ? 4.819 6.007 -8.459 1.00 96.12 137 TYR A N 1
ATOM 1100 C CA . TYR A 1 137 ? 5.934 5.607 -7.605 1.00 96.12 137 TYR A CA 1
ATOM 1101 C C . TYR A 1 137 ? 7.268 5.883 -8.302 1.00 96.12 137 TYR A C 1
ATOM 1103 O O . TYR A 1 137 ? 7.415 5.603 -9.492 1.00 96.12 137 TYR A O 1
ATOM 1111 N N . ARG A 1 138 ? 8.198 6.452 -7.540 1.00 92.62 138 ARG A N 1
ATOM 1112 C CA . ARG A 1 138 ? 9.565 6.782 -7.922 1.00 92.62 138 ARG A CA 1
ATOM 1113 C C . ARG A 1 138 ? 10.473 6.237 -6.839 1.00 92.62 138 ARG A C 1
ATOM 1115 O O . ARG A 1 138 ? 10.367 6.669 -5.687 1.00 92.62 138 ARG A O 1
ATOM 1122 N N . THR A 1 139 ? 11.347 5.308 -7.195 1.00 85.94 139 THR A N 1
ATOM 1123 C CA . THR A 1 139 ? 12.349 4.787 -6.262 1.00 85.94 139 THR A CA 1
ATOM 1124 C C . THR A 1 139 ? 13.135 5.932 -5.630 1.00 85.94 139 THR A C 1
ATOM 1126 O O . THR A 1 139 ? 13.535 6.880 -6.316 1.00 85.94 139 THR A O 1
ATOM 1129 N N . LEU A 1 140 ? 13.344 5.866 -4.315 1.00 81.44 140 LEU A N 1
ATOM 1130 C CA . LEU A 1 140 ? 14.204 6.826 -3.637 1.00 81.44 140 LEU A CA 1
ATOM 1131 C C . LEU A 1 140 ? 15.663 6.568 -4.046 1.00 81.44 140 LEU A C 1
ATOM 1133 O O . LEU A 1 140 ? 16.055 5.408 -4.171 1.00 81.44 140 LEU A O 1
ATOM 1137 N N . PRO A 1 141 ? 16.471 7.620 -4.267 1.00 68.75 141 PRO A N 1
ATOM 1138 C CA . PRO A 1 141 ? 17.902 7.440 -4.469 1.00 68.75 141 PRO A CA 1
ATOM 1139 C C . PRO A 1 141 ? 18.520 6.815 -3.211 1.00 68.75 141 PRO A C 1
ATOM 1141 O O . PRO A 1 141 ? 18.179 7.224 -2.096 1.00 68.75 141 PRO A O 1
ATOM 1144 N N . LEU A 1 142 ? 19.385 5.818 -3.422 1.00 57.53 142 LEU A N 1
ATOM 1145 C CA . LEU A 1 142 ? 20.109 5.084 -2.377 1.00 57.53 142 LEU A CA 1
ATOM 1146 C C . LEU A 1 142 ? 21.072 5.984 -1.589 1.00 57.53 142 LEU A C 1
ATOM 1148 O O . LEU A 1 142 ? 21.697 6.880 -2.205 1.00 57.53 142 LEU A O 1
#

Nearest PDB structures (foldseek):
  3fl9-assembly4_D  TM=3.977E-01  e=6.099E-01  Bacillus anthracis
  3dry-assembly1_B  TM=4.936E-01  e=2.308E+00  Homo sapiens
  3fl9-assembly3_C  TM=3.887E-01  e=7.376E-01  Bacillus anthracis
  3ix9-assembly1_A  TM=2.519E-01  e=2.512E-01  Streptococcus pneumoniae
  6wlf-assembly2_B  TM=3.527E-01  e=8.373E-01  Bursaphelenchus xylophilus

Foldseek 3Di:
DCVVVVHDAAAEEQDDVVLVVCQVPPPDQDAPDPQGGSYAYQDDPDPPDPSVPGDHQLDWDADDPPPPPDPPDDDDPPNTDRPCAQAKYKYKYFPPDPDPDPSLCVFAPDKAWDDKDFDDDPNDGPTIITIIIGGGGHRDDD

Mean predicted aligned error: 7.32 Å

Radius of gyration: 16.9 Å; Cα contacts (8 Å, |Δi|>4): 216; chains: 1; bounding box: 51×30×45 Å

pLDDT: mean 84.79, std 14.03, range [40.5, 97.06]

Secondary structure (DSSP, 8-state):
-HHHHSS-EEEEESSHHHHHHHHHH-SS---SSTT--SSEEPP-S---SGGGGS--TT-EEEPPTTS---TT----TT-EEETTTT-EEEEEEEBTBSS--HHHHHSEEEEEEEEEEEEEETTEEEEEEEEEEEEEE-PPP-

=== Feature glossary ===
Key to the feature types in this record:

— What the protein is —

Primary structure: the covalent order of the twenty standard amino acids along the backbone. Two proteins with the same sequence will (almost always) fold to the same structure; two with 30% identity often share a fold but not the details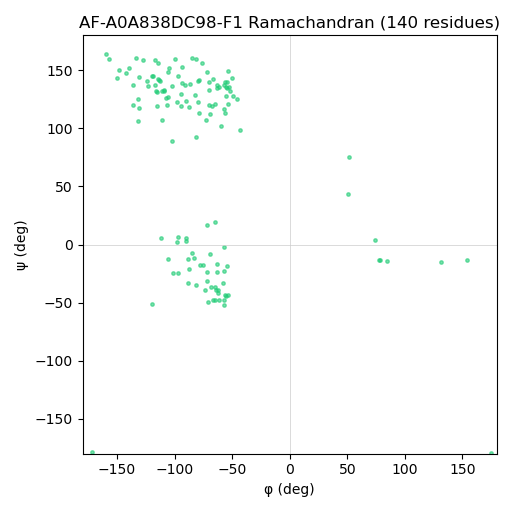.

Database cross-references. InterPro integrates a dozen domain/family signature databases into unified entries with residue-range hits. GO terms attach function/process/location labels with evidence codes. CATH codes position the fold in a four-level structural taxonomy. Organism is the NCBI-taxonomy species name.

— Where its atoms are —

The mmCIF block holds the 3D Cartesian coordinates of each backbone atom (N, Cα, C, O) in ångströms. mmCIF is the PDB's canonical archive format — a tagged-loop text representation of the atomic model.

Six rendered views show the 3D structure from the faces of a cube — i.e. along ±x, ±y, ±z. Rendering representation is drawn randomly per protein from cartoon (secondary-structure ribbons), sticks (backbone bonds), or molecular surface; coloring is either N→C rainbow (blue at the N-terminus through red at the C-terminus) or one color per chain.

— Local backbone conformation —

DSSP 8-state secondary structure assigns each residue one of H (α-helix), G (3₁₀-helix), I (π-helix), E (extended β-strand), B (isolated β-bridge), T (hydrogen-bonded turn), S (bend), or '-' (coil). The assignment is computed from backbone hydrogen-bond geometry via the Kabsch–Sander algorithm.

P-SEA three-state annotation labels each residue as helix, strand, or coil based purely on the geometry of the Cα trace. It serves as a fallback when the full backbone (and thus DSSP) is unavailable.

The φ/ψ torsion pair specifies the backbone conformation at each residue. φ rotates about the N–Cα bond, ψ about the Cα–C bond. Steric clashes forbid most of the (φ, ψ) plane — the allowed regions (α-helix basin, β-sheet basin, left-handed helix) are the Ramachandran-allowed regions.

— Global shape and packing —

The geometric summary reports three shape descriptors. Rg (radius of gyration) measures how spread out the Cα atoms are about their centre of mass; compact globular proteins have small Rg, elongated or unfolded ones large. Cα contacts (<8 Å, |i−j|>4) count long-range residue pairs in spatial proximity — high for tightly packed folds, near zero for rods or random coil. The bounding-box extents give the protein's footprint along x, y, z in Å.

Accessible surface area quantifies burial. A residue with SASA near zero is packed into the hydrophobic core; one with SASA >100 Å² sits on the surface. Computed here via the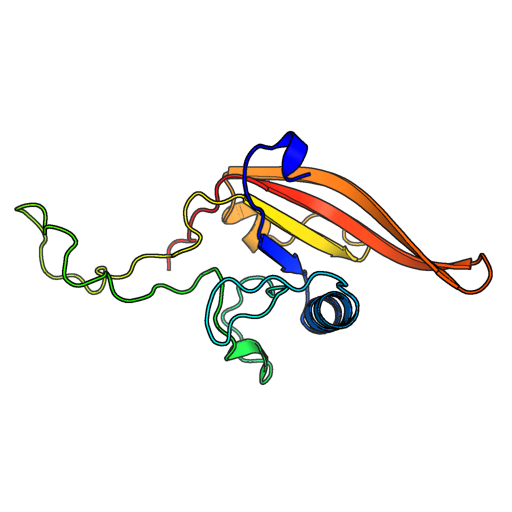 Shrake–Rupley numerical algorithm with a 1.4 Å probe.

Plot images: a contact map (which residues are close in 3D, as an N×N binary image), a Ramachandran scatter (backbone torsion angles, revealing secondary-structure composition at a glance), and — for AlphaFold structures — a PAE heatmap (pairwise prediction confidence).

— Structural neighborhood —

The Foldseek 3Di string encodes local tertiary geometry as a 20-letter alphabet — one character per residue — derived from the relative positions of nearby Cα atoms. Unlike the amino-acid sequence, 3Di is a direct function of the 3D structure, so two proteins with the same fold have similar 3Di strings even at low sequence identity.

Nearest PDB neighbors are the top structural matches found by Foldseek when searching this structure against the entire Protein Data Bank. Each hit reports a TM-score (0 to 1; >0.5 almost always implies the same fold) and an E-value. These are *structural* homologs — they may share no detectable sequence similarity.

— Confidence and disorder —

For AlphaFold models, the B-factor field carries pLDDT — the model's own estimate of local accuracy on a 0–100 scale. Regions with pLDDT<50 should be treated as essentially unmodeled; they often correspond to intrinsically disordered segments.

B-factor (Debye–Waller factor) reflects atomic displacement in the crystal lattice. It is an experimental observable (units Å²), not a prediction; low values mean the atom is pinned down, high values mean it moves or is heterogeneous across the crystal.

Predicted aligned error is AlphaFold's pairwise confidence. Unlike pLDDT (per-residue), PAE is per-residue-pair and captures whether two parts of the structure are correctly placed relative to each other. Units are ångströms of expected positional error.